Protein AF-A0A8S9PQF7-F1 (afdb_monomer_lite)

pLDDT: mean 70.33, std 15.5, range [30.5, 89.44]

Sequence (149 aa):
MMKPEAFAAYCRVELFMLMLPGQSGMLAMQDHSYRHMTGYITSLFTRNHSGVYSVKLIIQSPVKGPRHIDFRVESLLKDLESKLYNTSDEEFKRNATALTDMKLEKHKNLAEESRFYRGEIQNGTLKLNRIEAEVKEKPPKLASEGNVV

Secondary structure (DSSP, 8-state):
---HHHHHHHHHHHHHHHHSPTTHHHHHHHHHHHHH--SSEEEEEEEEETTEEEEEEEEE-SSS-HHHHHHHHHHHHHHHHHHHHHS-HHHHHHHHHHHHHHHHSPPSSHHHHHHHHHHHHHTT---TTHHHHHHHS--GGGTTTS---

Structure (mmCIF, N/CA/C/O backbone):
data_AF-A0A8S9PQF7-F1
#
_entry.id   AF-A0A8S9PQF7-F1
#
loop_
_atom_site.group_PDB
_atom_site.id
_atom_site.type_symbol
_atom_site.label_atom_id
_atom_site.label_alt_id
_atom_site.label_comp_id
_atom_site.label_asym_id
_atom_site.label_entity_id
_atom_site.label_seq_id
_atom_site.pdbx_PDB_ins_code
_atom_site.Cartn_x
_atom_site.Cartn_y
_atom_site.Cartn_z
_atom_site.occupancy
_atom_site.B_iso_or_equiv
_atom_site.auth_seq_id
_atom_site.auth_comp_id
_atom_site.auth_asym_id
_atom_site.auth_atom_id
_atom_site.pdbx_PDB_model_num
ATOM 1 N N . MET A 1 1 ? -23.137 -3.068 -1.553 1.00 48.16 1 MET A N 1
ATOM 2 C CA . MET A 1 1 ? -22.342 -3.039 -0.304 1.00 48.16 1 MET A CA 1
ATOM 3 C C . MET A 1 1 ? -21.057 -3.827 -0.541 1.00 48.16 1 MET A C 1
ATOM 5 O O . MET A 1 1 ? -21.146 -4.967 -0.976 1.00 48.16 1 MET A O 1
ATOM 9 N N . MET A 1 2 ? -19.880 -3.216 -0.374 1.00 53.88 2 MET A N 1
ATOM 10 C CA . MET A 1 2 ? -18.586 -3.889 -0.590 1.00 53.88 2 MET A CA 1
ATOM 11 C C . MET A 1 2 ? -18.428 -5.034 0.426 1.00 53.88 2 MET A C 1
ATOM 13 O O . MET A 1 2 ? -18.624 -4.791 1.619 1.00 53.88 2 MET A O 1
ATOM 17 N N . LYS A 1 3 ? -18.128 -6.252 -0.044 1.00 53.41 3 LYS A N 1
ATOM 18 C CA . LYS A 1 3 ? -18.038 -7.466 0.788 1.00 53.41 3 LYS A CA 1
ATOM 19 C C . LYS A 1 3 ? -16.897 -7.350 1.824 1.00 53.41 3 LYS A C 1
ATOM 21 O O . LYS A 1 3 ? -15.897 -6.707 1.506 1.00 53.41 3 LYS A O 1
ATOM 26 N N . PRO A 1 4 ? -17.002 -7.986 3.008 1.00 54.84 4 PRO A N 1
ATOM 27 C CA . PRO A 1 4 ? -15.953 -7.977 4.041 1.00 54.84 4 PRO A CA 1
ATOM 28 C C . PRO A 1 4 ? -14.561 -8.369 3.517 1.00 54.84 4 PRO A C 1
ATOM 30 O O . PRO A 1 4 ? -13.559 -7.757 3.853 1.00 54.84 4 PRO A O 1
ATOM 33 N N . GLU A 1 5 ? -14.490 -9.309 2.575 1.00 58.03 5 GLU A N 1
ATOM 34 C CA . GLU A 1 5 ? -13.231 -9.751 1.954 1.00 58.03 5 GLU A CA 1
ATOM 35 C C . GLU A 1 5 ? -12.454 -8.624 1.253 1.00 58.03 5 GLU A C 1
ATOM 37 O O . GLU A 1 5 ? -11.221 -8.577 1.296 1.00 58.03 5 GLU A O 1
ATOM 42 N N . ALA A 1 6 ? -13.172 -7.694 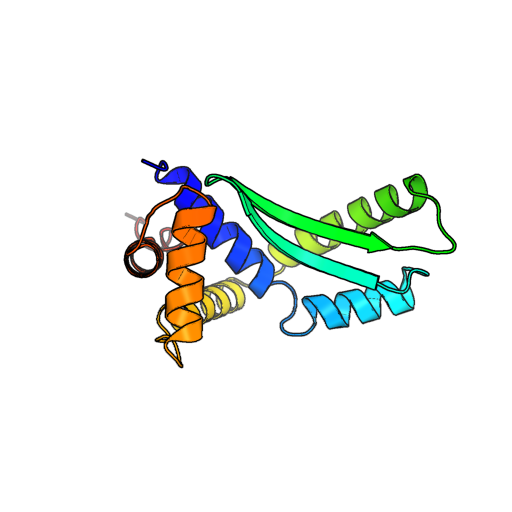0.621 1.00 56.06 6 ALA A N 1
ATOM 43 C CA . ALA A 1 6 ? -12.574 -6.553 -0.064 1.00 56.06 6 ALA A CA 1
ATOM 44 C C . ALA A 1 6 ? -12.044 -5.509 0.934 1.00 56.06 6 ALA A C 1
ATOM 46 O O . ALA A 1 6 ? -11.165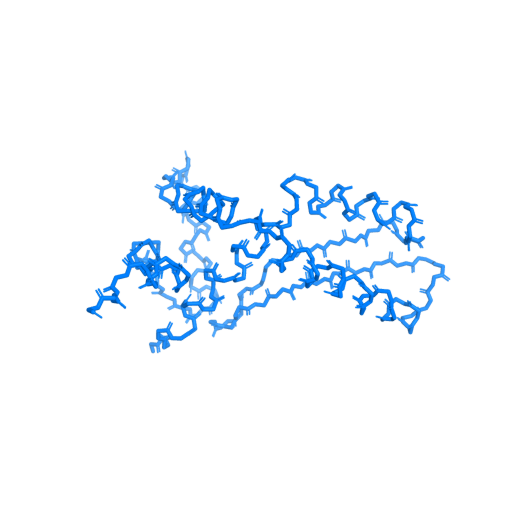 -4.715 0.609 1.00 56.06 6 ALA A O 1
ATOM 47 N N . PHE A 1 7 ? -12.562 -5.522 2.158 1.00 58.75 7 PHE A N 1
ATOM 48 C CA . PHE A 1 7 ? -12.140 -4.641 3.232 1.00 58.75 7 PHE A CA 1
ATOM 49 C C . PHE A 1 7 ? -10.845 -5.126 3.884 1.00 58.75 7 PHE A C 1
ATOM 51 O O . PHE A 1 7 ? -9.865 -4.384 3.938 1.00 58.75 7 PHE A O 1
ATOM 58 N N . ALA A 1 8 ? -10.773 -6.425 4.184 1.00 64.38 8 ALA A N 1
ATOM 59 C CA . ALA A 1 8 ? -9.522 -7.092 4.520 1.00 64.38 8 ALA A CA 1
ATOM 60 C C . ALA A 1 8 ? -8.450 -6.879 3.436 1.00 64.38 8 ALA A C 1
ATOM 62 O O . ALA A 1 8 ? -7.259 -6.794 3.733 1.00 64.38 8 ALA A O 1
ATOM 63 N N . ALA A 1 9 ? -8.832 -6.827 2.153 1.00 67.31 9 ALA A N 1
ATOM 64 C CA . ALA A 1 9 ? -7.895 -6.560 1.059 1.00 67.31 9 ALA A CA 1
ATOM 65 C C . ALA A 1 9 ? -7.307 -5.137 1.111 1.00 67.31 9 ALA A C 1
ATOM 67 O O . ALA A 1 9 ? -6.121 -4.966 0.837 1.00 67.31 9 ALA A O 1
ATOM 68 N N . TYR A 1 10 ? -8.088 -4.136 1.525 1.00 72.50 10 TYR A N 1
ATOM 69 C CA . TYR A 1 10 ? -7.615 -2.757 1.650 1.00 72.50 10 TYR A CA 1
ATOM 70 C C . TYR A 1 10 ? -6.552 -2.596 2.736 1.00 72.50 10 TYR A C 1
ATOM 72 O O . TYR A 1 10 ? -5.442 -2.145 2.446 1.00 72.50 10 TYR A O 1
ATOM 80 N N . CYS A 1 11 ? -6.852 -3.047 3.958 1.00 71.88 11 CYS A N 1
ATOM 81 C CA . CYS A 1 11 ? -5.902 -2.982 5.068 1.00 71.88 11 CYS A CA 1
ATOM 82 C C . CYS A 1 11 ? -4.617 -3.760 4.749 1.00 71.88 11 CYS A C 1
ATOM 84 O O . CYS A 1 11 ? -3.531 -3.332 5.127 1.00 71.88 11 CYS A O 1
ATOM 86 N N . ARG A 1 12 ? -4.712 -4.863 3.988 1.00 77.88 12 ARG A N 1
ATOM 87 C CA . ARG A 1 12 ? -3.544 -5.619 3.506 1.00 77.88 12 ARG A CA 1
ATOM 88 C C . ARG A 1 12 ? -2.669 -4.814 2.543 1.00 77.88 12 ARG A C 1
ATOM 90 O O . ARG A 1 12 ? -1.452 -4.837 2.695 1.00 77.88 12 ARG A O 1
ATOM 97 N N . VAL A 1 13 ? -3.259 -4.105 1.579 1.00 78.38 13 VAL A N 1
ATOM 98 C CA . VAL A 1 13 ? -2.511 -3.294 0.598 1.00 78.38 13 VAL A CA 1
ATOM 99 C C . VAL A 1 13 ? -1.843 -2.082 1.257 1.00 78.38 13 VAL A C 1
ATOM 101 O O . VAL A 1 13 ? -0.714 -1.738 0.912 1.00 78.38 13 VAL A O 1
ATOM 104 N N . GLU A 1 14 ? -2.500 -1.446 2.224 1.00 77.75 14 GLU A N 1
ATOM 105 C CA . GLU A 1 14 ? -1.906 -0.318 2.952 1.00 77.75 14 GLU A CA 1
ATOM 106 C C . GLU A 1 14 ? -0.839 -0.753 3.949 1.00 77.75 14 GLU A C 1
ATOM 108 O O . GLU A 1 14 ? 0.217 -0.127 4.020 1.00 77.75 14 GLU A O 1
ATOM 113 N N . LEU A 1 15 ? -1.063 -1.861 4.659 1.00 77.81 15 LEU A N 1
ATOM 114 C CA . LEU A 1 15 ? -0.040 -2.441 5.521 1.00 77.81 15 LEU A CA 1
ATOM 115 C C . LEU A 1 15 ? 1.173 -2.875 4.699 1.00 77.81 15 LEU A C 1
ATOM 117 O O . LEU A 1 15 ? 2.300 -2.607 5.100 1.00 77.81 15 LEU A O 1
ATOM 121 N N . PHE A 1 16 ? 0.957 -3.472 3.521 1.00 79.44 16 PHE A N 1
ATOM 122 C CA . PHE A 1 16 ? 2.030 -3.760 2.571 1.00 79.44 16 PHE A CA 1
ATOM 123 C C . PHE A 1 16 ? 2.836 -2.497 2.257 1.00 79.44 16 PHE A C 1
ATOM 125 O O . PHE A 1 16 ? 4.048 -2.510 2.433 1.00 79.44 16 PHE A O 1
ATOM 132 N N . MET A 1 17 ? 2.178 -1.393 1.895 1.00 76.94 17 MET A N 1
ATOM 133 C CA . MET A 1 17 ? 2.848 -0.116 1.611 1.00 76.94 17 MET A CA 1
ATOM 134 C C . MET A 1 17 ? 3.604 0.474 2.802 1.00 76.94 17 MET A C 1
ATOM 136 O O . MET A 1 17 ? 4.623 1.125 2.591 1.00 76.94 17 MET A O 1
ATOM 140 N N . LEU A 1 18 ? 3.131 0.253 4.029 1.00 77.19 18 LEU A N 1
ATOM 141 C CA . LEU A 1 18 ? 3.802 0.712 5.247 1.00 77.19 18 LEU A CA 1
ATOM 142 C C . LEU A 1 18 ? 5.010 -0.166 5.625 1.00 77.19 18 LEU A C 1
ATOM 144 O O . LEU A 1 18 ? 5.974 0.334 6.197 1.00 77.19 18 LEU A O 1
ATOM 148 N N . MET A 1 19 ? 4.966 -1.463 5.301 1.00 75.56 19 MET A N 1
ATOM 149 C CA . MET A 1 19 ? 6.074 -2.414 5.498 1.00 75.56 19 MET A CA 1
ATOM 150 C C . MET A 1 19 ? 7.178 -2.272 4.437 1.00 75.56 19 MET A C 1
ATOM 152 O O . MET A 1 19 ? 8.332 -2.675 4.647 1.00 75.56 19 MET A O 1
ATOM 156 N N . LEU A 1 20 ? 6.855 -1.674 3.287 1.00 70.88 20 LEU A N 1
ATOM 157 C CA . LEU A 1 20 ? 7.883 -1.109 2.421 1.00 70.88 20 LEU A CA 1
ATOM 158 C C . LEU A 1 20 ? 8.599 -0.016 3.223 1.00 70.88 20 LEU A C 1
ATOM 160 O O . LEU A 1 20 ? 7.937 0.768 3.894 1.00 70.88 20 LEU A O 1
ATOM 164 N N . PRO A 1 21 ? 9.939 0.019 3.220 1.00 55.72 21 PRO A N 1
ATOM 165 C CA . PRO A 1 21 ? 10.691 0.818 4.182 1.00 55.72 21 PRO A CA 1
ATOM 166 C C . PRO A 1 21 ? 10.204 2.285 4.165 1.00 55.72 21 PRO A C 1
ATOM 168 O O . PRO A 1 21 ? 10.133 2.919 3.114 1.00 55.72 21 PRO A O 1
ATOM 171 N N . GLY A 1 22 ? 9.751 2.786 5.321 1.00 45.88 22 GLY A N 1
ATOM 172 C CA . GLY A 1 22 ? 9.034 4.061 5.470 1.00 45.88 22 GLY A CA 1
ATOM 173 C C . GLY A 1 22 ? 9.843 5.264 4.978 1.00 45.88 22 GLY A C 1
ATOM 174 O O . GLY A 1 22 ? 11.065 5.291 5.114 1.00 45.88 22 GLY A O 1
ATOM 175 N N . GLN A 1 23 ? 9.180 6.217 4.303 1.00 38.62 23 GLN A N 1
ATOM 176 C CA . GLN A 1 23 ? 9.770 7.327 3.511 1.00 38.62 23 GLN A CA 1
ATOM 177 C C . GLN A 1 23 ? 10.755 6.908 2.397 1.00 38.62 23 GLN A C 1
ATOM 179 O O . GLN A 1 23 ? 11.009 7.666 1.465 1.00 38.62 23 GLN A O 1
ATOM 184 N N . SER A 1 24 ? 11.192 5.654 2.416 1.00 41.78 24 SER A N 1
ATOM 185 C CA . SER A 1 24 ? 12.070 4.957 1.497 1.00 41.78 24 SER A CA 1
ATOM 186 C C . SER A 1 24 ? 11.322 3.972 0.599 1.00 41.78 24 SER A C 1
ATOM 188 O O . SER A 1 24 ? 11.930 3.297 -0.204 1.00 41.78 24 SER A O 1
ATOM 190 N N . GLY A 1 25 ? 9.991 3.976 0.551 1.00 43.12 25 GLY A N 1
ATOM 191 C CA . GLY A 1 25 ? 9.284 3.440 -0.615 1.00 43.12 25 GLY A CA 1
ATOM 192 C C . GLY A 1 25 ? 9.682 4.240 -1.856 1.00 43.12 25 GLY A C 1
ATOM 193 O O . GLY A 1 25 ? 10.094 3.675 -2.855 1.00 43.12 25 GLY A O 1
ATOM 194 N N . MET A 1 26 ? 9.684 5.571 -1.737 1.00 40.03 26 MET A N 1
ATOM 195 C CA . MET A 1 26 ? 10.161 6.492 -2.770 1.00 40.03 26 MET A CA 1
ATOM 196 C C . MET A 1 26 ? 11.684 6.655 -2.755 1.00 40.03 26 MET A C 1
ATOM 198 O O . MET A 1 26 ? 12.262 6.746 -3.824 1.00 40.03 26 MET A O 1
ATOM 202 N N . LEU A 1 27 ? 12.331 6.652 -1.580 1.00 38.25 27 LEU A N 1
ATOM 203 C CA . LEU A 1 27 ? 13.790 6.798 -1.426 1.00 38.25 27 LEU A CA 1
ATOM 204 C C . LEU A 1 27 ? 14.586 5.502 -1.671 1.00 38.25 27 LEU A C 1
ATOM 206 O O . LEU A 1 27 ? 15.682 5.577 -2.191 1.00 38.25 27 LEU A O 1
ATOM 210 N N . ALA A 1 28 ? 14.049 4.318 -1.371 1.00 44.28 28 ALA A N 1
ATOM 211 C CA . ALA A 1 28 ? 14.577 3.017 -1.801 1.00 44.28 28 ALA A CA 1
ATOM 212 C C . ALA A 1 28 ? 14.073 2.654 -3.192 1.00 44.28 28 ALA A C 1
ATOM 214 O O . ALA A 1 28 ? 14.801 1.978 -3.893 1.00 44.28 28 ALA A O 1
ATOM 215 N N . MET A 1 29 ? 12.930 3.158 -3.678 1.00 47.03 29 MET A N 1
ATOM 216 C CA . MET A 1 29 ? 12.752 3.220 -5.131 1.00 47.03 29 MET A CA 1
ATOM 217 C C . MET A 1 29 ? 13.723 4.196 -5.753 1.00 47.03 29 MET A C 1
ATOM 219 O O . MET A 1 29 ? 14.189 3.880 -6.818 1.00 47.03 29 MET A O 1
ATOM 223 N N . GLN A 1 30 ? 14.097 5.315 -5.138 1.00 43.66 30 GLN A N 1
ATOM 224 C CA . GLN A 1 30 ? 15.150 6.177 -5.667 1.00 43.66 30 GLN A CA 1
ATOM 225 C C . GLN A 1 30 ? 16.514 5.527 -5.531 1.00 43.66 30 GLN A C 1
ATOM 227 O O . GLN A 1 30 ? 17.275 5.710 -6.450 1.00 43.66 30 GLN A O 1
ATOM 232 N N . ASP A 1 31 ? 16.829 4.753 -4.491 1.00 42.16 31 ASP A N 1
ATOM 233 C CA . ASP A 1 31 ? 18.127 4.083 -4.331 1.00 42.16 31 ASP A CA 1
ATOM 234 C C . ASP A 1 31 ? 18.211 2.816 -5.197 1.00 42.16 31 ASP A C 1
ATOM 236 O O . ASP A 1 31 ? 19.220 2.570 -5.845 1.00 42.16 31 ASP A O 1
ATOM 240 N N . HIS A 1 32 ? 17.118 2.063 -5.345 1.00 46.75 32 HIS A N 1
ATOM 241 C CA . HIS A 1 32 ? 16.986 0.950 -6.293 1.00 46.75 32 HIS A CA 1
ATOM 242 C C . HIS A 1 32 ? 16.809 1.454 -7.735 1.00 46.75 32 HIS A C 1
ATOM 244 O O . HIS A 1 32 ? 17.266 0.814 -8.674 1.00 46.75 32 HIS A O 1
ATOM 250 N N . SER A 1 33 ? 16.220 2.631 -7.955 1.00 46.47 33 SER A N 1
ATOM 251 C CA . SER A 1 33 ? 16.199 3.317 -9.255 1.00 46.47 33 SER A CA 1
ATOM 252 C C . SER A 1 33 ? 17.574 3.917 -9.544 1.00 46.47 33 SER A C 1
ATOM 254 O O . SER A 1 33 ? 18.085 3.772 -10.641 1.00 46.47 33 SER A O 1
ATOM 256 N N . TYR A 1 34 ? 18.272 4.465 -8.559 1.00 40.66 34 TYR A N 1
ATOM 257 C CA . TYR A 1 34 ? 19.620 5.011 -8.701 1.00 40.66 34 TYR A CA 1
ATOM 258 C C . TYR A 1 34 ? 20.650 3.907 -8.966 1.00 40.66 34 TYR A C 1
ATOM 260 O O . TYR A 1 34 ? 21.462 4.032 -9.880 1.00 40.66 34 TYR A O 1
ATOM 268 N N . ARG A 1 35 ? 20.573 2.780 -8.248 1.00 44.91 35 ARG A N 1
ATOM 269 C CA . ARG A 1 35 ? 21.455 1.619 -8.443 1.00 44.91 35 ARG A CA 1
ATOM 270 C C . ARG A 1 35 ? 21.034 0.735 -9.616 1.00 44.91 35 ARG A C 1
ATOM 272 O O . ARG A 1 35 ? 21.898 0.135 -10.256 1.00 44.91 35 ARG A O 1
ATOM 279 N N . HIS A 1 36 ? 19.737 0.592 -9.900 1.00 51.66 36 HIS A N 1
ATOM 280 C CA . HIS A 1 36 ? 19.209 -0.427 -10.821 1.00 51.66 36 HIS A CA 1
ATOM 281 C C . HIS A 1 36 ? 18.152 0.071 -11.822 1.00 51.66 36 HIS A C 1
ATOM 283 O O . HIS A 1 36 ? 17.625 -0.759 -12.555 1.00 51.66 36 HIS A O 1
ATOM 289 N N . MET A 1 37 ? 17.825 1.361 -11.958 1.00 47.56 37 MET A N 1
ATOM 290 C CA . MET A 1 37 ? 16.885 1.852 -12.988 1.00 47.56 37 MET A CA 1
ATOM 291 C C . MET A 1 37 ? 17.314 3.209 -13.574 1.00 47.56 37 MET A C 1
ATOM 293 O O . MET A 1 37 ? 17.072 4.277 -13.032 1.00 47.56 37 MET A O 1
ATOM 297 N N . THR A 1 38 ? 17.881 3.183 -14.778 1.00 47.69 38 THR A N 1
ATOM 298 C CA . THR A 1 38 ? 18.189 4.366 -15.599 1.00 47.69 38 THR A CA 1
ATOM 299 C C . THR A 1 38 ? 16.903 5.016 -16.134 1.00 47.69 38 THR A C 1
ATOM 301 O O . THR A 1 38 ? 16.627 4.973 -17.335 1.00 47.69 38 THR A O 1
ATOM 304 N N . GLY A 1 39 ? 16.060 5.528 -15.241 1.00 46.84 39 GLY A N 1
ATOM 305 C CA . GLY A 1 39 ? 14.768 6.142 -15.508 1.00 46.84 39 GLY A CA 1
ATOM 306 C C . GLY A 1 39 ? 14.402 7.095 -14.383 1.00 46.84 39 GLY A C 1
ATOM 307 O O . GLY A 1 39 ? 14.342 6.695 -13.230 1.00 46.84 39 GLY A O 1
ATOM 308 N N . TYR A 1 40 ? 14.234 8.371 -14.722 1.00 52.19 40 TYR A N 1
ATOM 309 C CA . TYR A 1 40 ? 14.234 9.487 -13.775 1.00 52.19 40 TYR A CA 1
ATOM 310 C C . TYR A 1 40 ? 13.065 9.479 -12.776 1.00 52.19 40 TYR A C 1
ATOM 312 O O . TYR A 1 40 ? 13.108 10.226 -11.802 1.00 52.19 40 TYR A O 1
ATOM 320 N N . ILE A 1 41 ? 12.015 8.675 -12.998 1.00 54.72 41 ILE A N 1
ATOM 321 C CA . ILE A 1 41 ? 10.835 8.651 -12.127 1.00 54.72 41 ILE A CA 1
ATOM 322 C C . ILE A 1 41 ? 10.298 7.223 -12.008 1.00 54.72 41 ILE A C 1
ATOM 324 O O . ILE A 1 41 ? 9.787 6.652 -12.974 1.00 54.72 41 ILE A O 1
ATOM 328 N N . THR A 1 42 ? 10.368 6.687 -10.791 1.00 66.56 42 THR A N 1
ATOM 329 C CA . THR A 1 42 ? 9.613 5.509 -10.362 1.00 66.56 42 THR A CA 1
ATOM 330 C C . THR A 1 42 ? 8.687 5.944 -9.235 1.00 66.56 42 THR A C 1
ATOM 332 O O . THR A 1 42 ? 9.132 6.554 -8.264 1.00 66.56 42 THR A O 1
ATOM 335 N N . SER A 1 43 ? 7.388 5.690 -9.366 1.00 70.69 43 SER A N 1
ATOM 336 C CA . SER A 1 43 ? 6.407 6.059 -8.348 1.00 70.69 43 SER A CA 1
ATOM 337 C C . SER A 1 43 ? 5.468 4.905 -8.038 1.00 70.69 43 SER A C 1
ATOM 339 O O . SER A 1 43 ? 4.942 4.254 -8.942 1.00 70.69 43 SER A O 1
ATOM 341 N N . LEU A 1 44 ? 5.248 4.681 -6.746 1.00 74.88 44 LEU A N 1
ATOM 342 C CA . LEU A 1 44 ? 4.432 3.607 -6.207 1.00 74.88 44 LEU A CA 1
ATOM 343 C C . LEU A 1 44 ? 3.312 4.202 -5.363 1.00 74.88 44 LEU A C 1
ATOM 345 O O . LEU A 1 44 ? 3.562 5.003 -4.465 1.00 74.88 44 LEU A O 1
ATOM 349 N N . PHE A 1 45 ? 2.078 3.811 -5.660 1.00 77.19 45 PHE A N 1
ATOM 350 C CA . PHE A 1 45 ? 0.901 4.314 -4.963 1.00 77.19 45 PHE A CA 1
ATOM 351 C C . PHE A 1 45 ? -0.119 3.206 -4.756 1.00 77.19 45 PHE A C 1
ATOM 353 O O . PHE A 1 45 ? -0.212 2.270 -5.554 1.00 77.19 45 PHE A O 1
ATOM 360 N N . THR A 1 46 ? -0.952 3.357 -3.734 1.00 79.25 46 THR A N 1
ATOM 361 C CA . THR A 1 46 ? -2.219 2.635 -3.671 1.00 79.25 46 THR A CA 1
ATOM 362 C C . THR A 1 46 ? -3.224 3.286 -4.618 1.00 79.25 46 THR A C 1
ATOM 364 O O . THR A 1 46 ? -3.212 4.497 -4.878 1.00 79.25 46 THR A O 1
ATOM 367 N N . ARG A 1 47 ? -4.107 2.470 -5.180 1.00 77.19 47 ARG A N 1
ATOM 368 C CA . ARG A 1 47 ? -5.253 2.924 -5.959 1.00 77.19 47 ARG A CA 1
ATOM 369 C C . ARG A 1 47 ? -6.497 2.228 -5.447 1.00 77.19 47 ARG A C 1
ATOM 371 O O . ARG A 1 47 ? -6.501 1.019 -5.262 1.00 77.19 47 ARG A O 1
ATOM 378 N N . ASN A 1 48 ? -7.544 3.015 -5.245 1.00 75.06 48 ASN A N 1
ATOM 379 C CA . ASN A 1 48 ? -8.904 2.525 -5.109 1.00 75.06 48 ASN A CA 1
ATOM 380 C C . ASN A 1 48 ? -9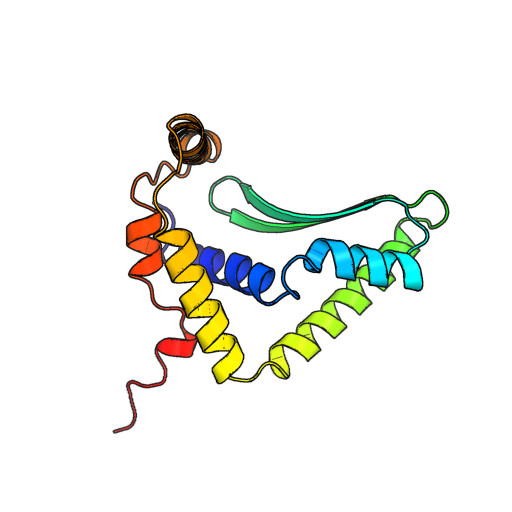.656 2.951 -6.364 1.00 75.06 48 ASN A C 1
ATOM 382 O O . ASN A 1 48 ? -9.656 4.134 -6.709 1.00 75.06 48 ASN A O 1
ATOM 386 N N . HIS A 1 49 ? -10.260 1.992 -7.048 1.00 71.00 49 HIS A N 1
ATOM 387 C CA . HIS A 1 49 ? -11.200 2.270 -8.117 1.00 71.00 49 HIS A CA 1
ATOM 388 C C . HIS A 1 49 ? -12.429 1.384 -7.933 1.00 71.00 49 HIS A C 1
ATOM 390 O O . HIS A 1 49 ? -12.322 0.160 -7.985 1.00 71.00 49 HIS A O 1
ATOM 396 N N . SER A 1 50 ? -13.588 1.996 -7.675 1.00 69.31 50 SER A N 1
ATOM 397 C CA . SER A 1 50 ? -14.864 1.281 -7.518 1.00 69.31 50 SER A CA 1
ATOM 398 C C . SER A 1 50 ? -14.843 0.161 -6.468 1.00 69.31 50 SER A C 1
ATOM 400 O O . SER A 1 50 ? -15.516 -0.856 -6.620 1.00 69.31 50 SER A O 1
ATOM 402 N N . GLY A 1 51 ? -14.065 0.331 -5.391 1.00 68.00 51 GLY A N 1
ATOM 403 C CA . GLY A 1 51 ? -13.927 -0.666 -4.324 1.00 68.00 51 GLY A CA 1
ATOM 404 C C . GLY A 1 51 ? -12.912 -1.777 -4.612 1.00 68.00 51 GLY A C 1
ATOM 405 O O . GLY A 1 51 ? -12.753 -2.675 -3.786 1.00 68.00 51 GLY A O 1
ATOM 406 N N . VAL A 1 52 ? -12.208 -1.714 -5.747 1.00 76.50 52 VAL A N 1
ATOM 407 C CA . VAL A 1 52 ? -11.032 -2.544 -6.026 1.00 76.50 52 VAL A CA 1
ATOM 408 C C . VAL A 1 52 ? -9.790 -1.788 -5.579 1.00 76.50 52 VAL A C 1
ATOM 410 O O . VAL A 1 52 ? -9.505 -0.691 -6.064 1.00 76.50 52 VAL A O 1
ATOM 413 N N . TYR A 1 53 ? -9.044 -2.398 -4.664 1.00 77.06 53 TYR A N 1
ATOM 414 C CA . TYR A 1 53 ? -7.797 -1.854 -4.148 1.00 77.06 53 TYR A CA 1
ATOM 415 C C . TYR A 1 53 ? -6.609 -2.526 -4.816 1.00 77.06 53 TYR A C 1
ATOM 417 O O . TYR A 1 53 ? -6.521 -3.752 -4.859 1.00 77.06 53 TYR A O 1
ATOM 425 N N . SER A 1 54 ? -5.694 -1.718 -5.338 1.00 77.81 54 SER A N 1
ATOM 426 C CA . SER A 1 54 ? -4.514 -2.199 -6.039 1.00 77.81 54 SER A CA 1
ATOM 427 C C . SER A 1 54 ? -3.273 -1.383 -5.708 1.00 77.81 54 SER A C 1
ATOM 429 O O . SER A 1 54 ? -3.329 -0.251 -5.218 1.00 77.81 54 SER A O 1
ATOM 431 N N . VAL A 1 55 ? -2.130 -1.988 -6.001 1.00 82.06 55 VAL A N 1
ATOM 432 C CA . VAL A 1 55 ? -0.831 -1.330 -6.013 1.00 82.06 55 VAL A CA 1
ATOM 433 C C . VAL A 1 55 ? -0.541 -0.904 -7.446 1.00 82.06 55 VAL A C 1
ATOM 435 O O . VAL A 1 55 ? -0.633 -1.713 -8.369 1.00 82.06 55 VAL A O 1
ATOM 438 N N . LYS A 1 56 ? -0.203 0.371 -7.647 1.00 82.88 56 LYS A N 1
ATOM 439 C CA . LYS A 1 56 ? 0.171 0.914 -8.952 1.00 82.88 56 LYS A CA 1
ATOM 440 C C . LYS A 1 56 ? 1.628 1.345 -8.939 1.00 82.88 56 LYS A C 1
ATOM 442 O O . LYS A 1 56 ? 2.002 2.223 -8.165 1.00 82.88 56 LYS A O 1
ATOM 447 N N . LEU A 1 57 ? 2.395 0.781 -9.865 1.00 77.81 57 LEU A N 1
ATOM 448 C CA . LEU A 1 57 ? 3.765 1.170 -10.166 1.00 77.81 57 LEU A CA 1
ATOM 449 C C . LEU A 1 57 ? 3.799 1.933 -11.493 1.00 77.81 57 LEU A C 1
ATOM 451 O O . LEU A 1 57 ? 3.257 1.470 -12.496 1.00 77.81 57 LEU A O 1
ATOM 455 N N . ILE A 1 58 ? 4.400 3.119 -11.492 1.00 79.69 58 ILE A N 1
ATOM 456 C CA . ILE A 1 58 ? 4.637 3.928 -12.690 1.00 79.69 58 ILE A CA 1
ATOM 457 C C . ILE A 1 58 ? 6.142 4.087 -12.833 1.00 79.69 58 ILE A C 1
ATOM 459 O O . ILE A 1 58 ? 6.786 4.627 -11.937 1.00 79.69 58 ILE A O 1
ATOM 463 N N . ILE A 1 59 ? 6.689 3.619 -13.952 1.00 77.00 59 ILE A N 1
ATOM 464 C CA . ILE A 1 59 ? 8.115 3.713 -14.265 1.00 77.00 59 ILE A CA 1
ATOM 465 C C . ILE A 1 59 ? 8.266 4.451 -15.586 1.00 77.00 59 ILE A C 1
ATOM 467 O O . ILE A 1 59 ? 7.668 4.068 -16.592 1.00 77.00 59 ILE A O 1
ATOM 471 N N . GLN A 1 60 ? 9.105 5.482 -15.588 1.00 74.75 60 GLN A N 1
ATOM 472 C CA . GLN A 1 60 ? 9.504 6.194 -16.793 1.00 74.75 60 GLN A CA 1
ATOM 473 C C . GLN A 1 60 ? 11.009 6.032 -17.010 1.00 74.75 60 GLN A C 1
ATOM 475 O O . GLN A 1 60 ? 11.815 6.483 -16.196 1.00 74.75 60 GLN A O 1
ATOM 480 N N . SER A 1 61 ? 11.400 5.425 -18.134 1.00 75.69 61 SER A N 1
ATOM 481 C CA . SER A 1 61 ? 12.805 5.291 -18.533 1.00 75.69 61 SER A CA 1
ATOM 482 C C . SER A 1 61 ? 13.067 5.948 -19.890 1.00 75.69 61 SER A C 1
ATOM 484 O O . SER A 1 61 ? 12.349 5.649 -20.839 1.00 75.69 61 SER A O 1
ATOM 486 N N . PRO A 1 62 ? 14.107 6.799 -20.015 1.00 74.69 62 PRO A N 1
ATOM 487 C CA . PRO A 1 62 ? 14.537 7.330 -21.304 1.00 74.69 62 PRO A CA 1
ATOM 488 C C . PRO A 1 62 ? 15.475 6.381 -22.069 1.00 74.69 62 PRO A C 1
ATOM 490 O O . PRO A 1 62 ? 15.791 6.652 -23.220 1.00 74.69 62 PRO A O 1
ATOM 493 N N . VAL A 1 63 ? 15.950 5.292 -21.444 1.00 76.25 63 VAL A N 1
ATOM 494 C CA . VAL A 1 63 ? 17.018 4.432 -21.998 1.00 76.25 63 VAL A CA 1
ATOM 495 C C . VAL A 1 63 ? 16.571 2.985 -22.213 1.00 76.25 63 VAL A C 1
ATOM 497 O O . VAL A 1 63 ? 17.057 2.313 -23.121 1.00 76.25 63 VAL A O 1
ATOM 500 N N . LYS A 1 64 ? 15.687 2.455 -21.361 1.00 75.56 64 LYS A N 1
ATOM 501 C CA . LYS A 1 64 ? 15.296 1.040 -21.382 1.00 75.56 64 LYS A CA 1
ATOM 502 C C . LYS A 1 64 ? 13.876 0.884 -21.913 1.00 75.56 64 LYS A C 1
ATOM 504 O O . LYS A 1 64 ? 12.961 1.556 -21.451 1.00 75.56 64 LYS A O 1
ATOM 509 N N . GLY A 1 65 ? 13.707 -0.032 -22.865 1.00 79.62 65 GLY A N 1
ATOM 510 C CA . GLY A 1 65 ? 12.396 -0.377 -23.408 1.00 79.62 65 GLY A CA 1
ATOM 511 C C . GLY A 1 65 ? 11.516 -1.137 -22.401 1.00 79.62 65 GLY A C 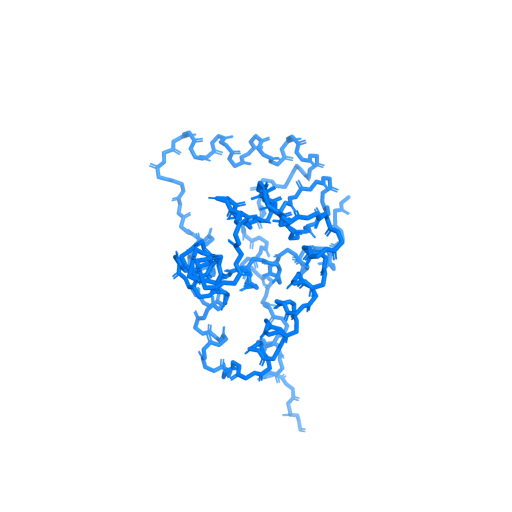1
ATOM 512 O O . GLY A 1 65 ? 12.052 -1.729 -21.457 1.00 79.62 65 GLY A O 1
ATOM 513 N N . PRO A 1 66 ? 10.188 -1.188 -22.620 1.00 80.62 66 PRO A N 1
ATOM 514 C CA . PRO A 1 66 ? 9.221 -1.752 -21.669 1.00 80.62 66 PRO A CA 1
ATOM 515 C C . PRO A 1 66 ? 9.550 -3.177 -21.212 1.00 80.62 66 PRO A C 1
ATOM 517 O O . PRO A 1 66 ? 9.562 -3.458 -20.023 1.00 80.62 66 PRO A O 1
ATOM 520 N N . ARG A 1 67 ? 9.972 -4.047 -22.138 1.00 82.31 67 ARG A N 1
ATOM 521 C CA . ARG A 1 67 ? 10.313 -5.446 -21.836 1.00 82.31 67 ARG A CA 1
ATOM 522 C C . ARG A 1 67 ? 11.422 -5.600 -20.790 1.00 82.31 67 ARG A C 1
ATOM 524 O O . ARG A 1 67 ? 11.404 -6.525 -19.990 1.00 82.31 67 ARG A O 1
ATOM 531 N N . HIS A 1 68 ? 12.413 -4.708 -20.808 1.00 79.31 68 HIS A N 1
ATOM 532 C CA . HIS A 1 68 ? 13.502 -4.717 -19.826 1.00 79.31 68 HIS A CA 1
ATOM 533 C C . HIS A 1 68 ? 13.024 -4.237 -18.453 1.00 79.31 68 HIS A C 1
ATOM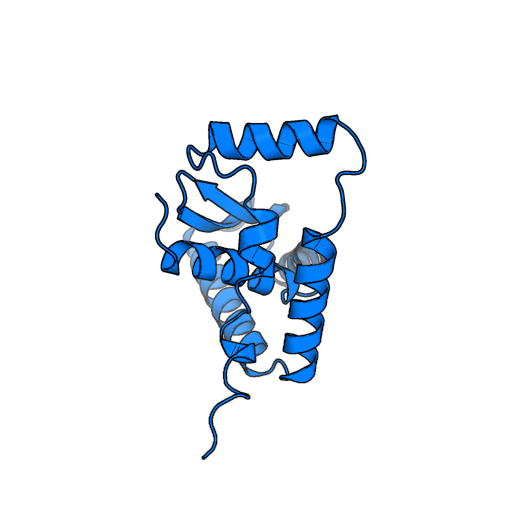 535 O O . HIS A 1 68 ? 13.530 -4.682 -17.425 1.00 79.31 68 HIS A O 1
ATOM 541 N N . ILE A 1 69 ? 12.056 -3.320 -18.441 1.00 79.50 69 ILE A N 1
ATOM 542 C CA . ILE A 1 69 ? 11.417 -2.849 -17.216 1.00 79.50 69 ILE A CA 1
ATOM 543 C C . ILE A 1 69 ? 10.579 -3.968 -16.596 1.00 79.50 69 ILE A C 1
ATOM 545 O O . ILE A 1 69 ? 10.720 -4.191 -15.397 1.00 79.50 69 ILE A O 1
ATOM 549 N N . ASP A 1 70 ? 9.823 -4.726 -17.392 1.00 82.50 70 ASP A N 1
ATOM 550 C CA . ASP A 1 70 ? 9.001 -5.841 -16.900 1.00 82.50 70 ASP A CA 1
ATOM 551 C C . ASP A 1 70 ? 9.833 -6.859 -16.107 1.00 82.50 70 ASP A C 1
ATOM 553 O O . ASP A 1 70 ? 9.523 -7.146 -14.954 1.00 82.50 70 ASP A O 1
ATOM 557 N N . PHE A 1 71 ? 10.969 -7.317 -16.650 1.00 81.44 71 PHE A N 1
ATOM 558 C CA . PHE A 1 71 ? 11.864 -8.238 -15.931 1.00 81.44 71 PHE A CA 1
ATOM 559 C C . PHE A 1 71 ? 12.373 -7.679 -14.595 1.00 81.44 71 PHE A C 1
ATOM 561 O O . PHE A 1 71 ? 12.600 -8.427 -13.644 1.00 81.44 71 PHE A O 1
ATOM 568 N N . ARG A 1 72 ? 12.571 -6.360 -14.507 1.00 75.88 72 ARG A N 1
ATOM 569 C CA . ARG A 1 72 ? 13.018 -5.708 -13.271 1.00 75.88 72 ARG A CA 1
ATOM 570 C C . ARG A 1 72 ? 11.896 -5.552 -12.260 1.00 75.88 72 ARG A C 1
ATOM 572 O O . ARG A 1 72 ? 12.161 -5.677 -11.069 1.00 75.88 72 ARG A O 1
ATOM 579 N N . VAL A 1 73 ? 10.673 -5.300 -12.720 1.00 79.88 73 VAL A N 1
ATOM 580 C CA . VAL A 1 73 ? 9.487 -5.302 -11.857 1.00 79.88 73 VAL A CA 1
ATOM 581 C C . VAL A 1 73 ? 9.298 -6.689 -11.248 1.00 79.88 73 VAL A C 1
ATOM 583 O O . VAL A 1 73 ? 9.123 -6.786 -10.041 1.00 79.88 73 VAL A O 1
ATOM 586 N N . GLU A 1 74 ? 9.444 -7.754 -12.036 1.00 83.00 74 GLU A N 1
ATOM 587 C CA . GLU A 1 74 ? 9.378 -9.133 -11.532 1.00 83.00 74 GLU A CA 1
ATOM 588 C C . GLU A 1 74 ? 10.452 -9.429 -10.473 1.00 83.00 74 GLU A C 1
ATOM 590 O O . GLU A 1 74 ? 10.163 -10.023 -9.436 1.00 83.00 74 GLU A O 1
ATOM 595 N N . SER A 1 75 ? 11.692 -8.978 -10.692 1.00 78.38 75 SER A N 1
ATOM 596 C CA . SER A 1 75 ? 12.758 -9.108 -9.686 1.00 78.38 75 SER A CA 1
ATOM 597 C C . SER A 1 75 ? 12.409 -8.363 -8.398 1.00 78.38 75 SER A C 1
ATOM 599 O O . SER A 1 75 ? 12.509 -8.932 -7.317 1.00 78.38 75 SER A O 1
ATOM 601 N N . LEU A 1 76 ? 11.937 -7.118 -8.520 1.00 77.50 76 LEU A N 1
ATOM 602 C CA . LEU A 1 76 ? 11.523 -6.309 -7.378 1.00 77.50 76 LEU A CA 1
ATOM 603 C C . LEU A 1 76 ? 10.410 -7.001 -6.582 1.00 77.50 76 LEU A C 1
ATOM 605 O O . LEU A 1 76 ? 10.457 -7.014 -5.357 1.00 77.50 76 LEU A O 1
ATOM 609 N N . LEU A 1 77 ? 9.418 -7.590 -7.254 1.00 81.75 77 LEU A N 1
ATOM 610 C CA . LEU A 1 77 ? 8.331 -8.302 -6.580 1.00 81.75 77 LEU A CA 1
ATOM 611 C C . LEU A 1 77 ? 8.844 -9.500 -5.766 1.00 81.75 77 LEU A C 1
ATOM 613 O O . LEU A 1 77 ? 8.393 -9.682 -4.637 1.00 81.75 77 LEU A O 1
ATOM 617 N N . LYS A 1 78 ? 9.826 -10.253 -6.277 1.00 82.12 78 LYS A N 1
ATOM 618 C CA . LYS A 1 78 ? 10.461 -11.366 -5.543 1.00 82.12 78 LYS A CA 1
ATOM 619 C C . LYS A 1 78 ? 11.266 -10.902 -4.332 1.00 82.12 78 LYS A C 1
ATOM 621 O O . LYS A 1 78 ? 11.237 -11.549 -3.282 1.00 82.12 78 LYS A O 1
ATOM 626 N N . ASP A 1 79 ? 11.963 -9.778 -4.456 1.00 77.19 79 ASP A N 1
ATOM 627 C CA . ASP A 1 79 ? 12.715 -9.193 -3.343 1.00 77.19 79 ASP A CA 1
ATOM 628 C C . ASP A 1 79 ? 11.762 -8.721 -2.237 1.00 77.19 79 ASP A C 1
ATOM 630 O O . ASP A 1 79 ? 12.000 -8.952 -1.048 1.00 77.19 79 ASP A O 1
ATOM 634 N N . LEU A 1 80 ? 10.636 -8.113 -2.625 1.00 77.62 80 LEU A N 1
ATOM 635 C CA . LEU A 1 80 ? 9.582 -7.704 -1.699 1.00 77.62 80 LEU A CA 1
ATOM 636 C C . LEU A 1 80 ? 8.904 -8.901 -1.030 1.00 77.62 80 LEU A C 1
ATOM 638 O O . LEU A 1 80 ? 8.687 -8.867 0.179 1.00 77.62 80 LEU A O 1
ATOM 642 N N . GLU A 1 81 ? 8.609 -9.961 -1.779 1.00 82.25 81 GLU A N 1
ATOM 643 C CA . GLU A 1 81 ? 8.073 -11.214 -1.240 1.00 82.25 81 GLU A CA 1
ATOM 644 C C . GLU A 1 81 ? 9.018 -11.807 -0.189 1.00 82.25 81 GLU A C 1
ATOM 646 O O . GLU A 1 81 ? 8.616 -12.049 0.950 1.00 82.25 81 GLU A O 1
ATOM 651 N N . SER A 1 82 ? 10.300 -11.946 -0.533 1.00 80.44 82 SER A N 1
ATOM 652 C CA . SER A 1 82 ? 11.330 -12.453 0.381 1.00 80.44 82 SER A CA 1
ATOM 653 C C . SER A 1 82 ? 11.435 -11.591 1.639 1.00 80.44 82 SER A C 1
ATOM 655 O O . SER A 1 82 ? 11.557 -12.108 2.751 1.00 80.44 82 SER A O 1
ATOM 657 N N . LYS A 1 83 ? 11.336 -10.265 1.493 1.00 79.44 83 LYS A N 1
ATOM 658 C CA . LYS A 1 83 ? 11.336 -9.341 2.628 1.00 79.44 83 LYS A CA 1
ATOM 659 C C . LYS A 1 83 ? 10.133 -9.565 3.544 1.00 79.44 83 LYS A C 1
ATOM 661 O O . LYS A 1 83 ? 10.327 -9.617 4.753 1.00 79.44 83 LYS A O 1
ATOM 666 N N . LEU A 1 84 ? 8.930 -9.729 2.990 1.00 78.50 84 LEU A N 1
ATOM 667 C CA . LEU A 1 84 ? 7.713 -9.979 3.774 1.00 78.50 84 LEU A CA 1
ATOM 668 C C . LEU A 1 84 ? 7.789 -11.283 4.574 1.00 78.50 84 LEU A C 1
ATOM 670 O O . LEU A 1 84 ? 7.282 -11.331 5.693 1.00 78.50 84 LEU A O 1
ATOM 674 N N . TYR A 1 85 ? 8.412 -12.325 4.017 1.00 81.12 85 TYR A N 1
ATOM 675 C CA . TYR A 1 85 ? 8.641 -13.586 4.731 1.00 81.12 85 TYR A CA 1
ATOM 676 C C . TYR A 1 85 ? 9.673 -13.454 5.854 1.00 81.12 85 TYR A C 1
ATOM 678 O O . TYR A 1 85 ? 9.539 -14.112 6.882 1.00 81.12 85 TYR A O 1
ATOM 686 N N . ASN A 1 86 ? 10.673 -12.590 5.678 1.00 80.31 86 ASN A N 1
ATOM 687 C CA . ASN A 1 86 ? 11.722 -12.351 6.670 1.00 80.31 86 ASN A CA 1
ATOM 688 C C . ASN A 1 86 ? 11.341 -11.301 7.732 1.00 80.31 86 ASN A C 1
ATOM 690 O O . ASN A 1 86 ? 12.065 -11.140 8.716 1.00 80.31 86 ASN A O 1
ATOM 694 N N . THR A 1 87 ? 10.239 -10.565 7.554 1.00 78.62 87 THR A N 1
ATOM 695 C CA . THR A 1 87 ? 9.735 -9.610 8.550 1.00 78.62 87 THR A CA 1
ATOM 696 C C . THR A 1 87 ? 9.291 -10.352 9.809 1.00 78.62 87 THR A C 1
ATOM 698 O O . THR A 1 87 ? 8.405 -11.202 9.758 1.00 78.62 87 THR A O 1
ATOM 701 N N . SER A 1 88 ? 9.886 -9.998 10.951 1.00 84.31 88 SER A N 1
ATOM 702 C CA . SER A 1 88 ? 9.517 -10.579 12.247 1.00 84.31 88 SER A CA 1
ATOM 703 C C . SER A 1 88 ? 8.076 -10.244 12.640 1.00 84.31 88 SER A C 1
ATOM 705 O O . SER A 1 88 ? 7.567 -9.168 12.313 1.00 84.31 88 SER A O 1
ATOM 707 N N . ASP A 1 89 ? 7.438 -11.121 13.418 1.00 83.12 89 ASP A N 1
ATOM 708 C CA . ASP A 1 89 ? 6.083 -10.875 13.925 1.00 83.12 89 ASP A CA 1
ATOM 709 C C . ASP A 1 89 ? 6.005 -9.591 14.766 1.00 83.12 89 ASP A C 1
ATOM 711 O O . ASP A 1 89 ? 5.027 -8.854 14.677 1.00 83.12 89 ASP A O 1
ATOM 715 N N . GLU A 1 90 ? 7.063 -9.251 15.508 1.00 81.94 90 GLU A N 1
ATOM 716 C CA . GLU A 1 90 ? 7.152 -8.007 16.285 1.00 81.94 90 GLU A CA 1
ATOM 717 C C . GLU A 1 90 ? 7.211 -6.749 15.406 1.00 81.94 90 GLU A C 1
ATOM 719 O O . GLU A 1 90 ? 6.638 -5.706 15.729 1.00 81.94 90 GLU A O 1
ATOM 724 N N . GLU A 1 91 ? 7.918 -6.803 14.278 1.00 80.38 91 GLU A N 1
ATOM 725 C CA . GLU A 1 91 ? 7.925 -5.712 13.296 1.00 80.38 91 GLU A CA 1
ATOM 726 C C . GLU A 1 91 ? 6.570 -5.597 12.587 1.00 80.38 91 GLU A C 1
ATOM 728 O O . GLU A 1 91 ? 6.040 -4.494 12.440 1.00 80.38 91 GLU A O 1
ATOM 733 N N . PHE A 1 92 ? 5.956 -6.728 12.236 1.00 81.38 92 PHE A N 1
ATOM 734 C CA . PHE A 1 92 ? 4.617 -6.761 11.655 1.00 81.38 92 PHE A CA 1
ATOM 735 C C . PHE A 1 92 ? 3.564 -6.166 12.604 1.00 81.38 92 PHE A C 1
ATOM 737 O O . PHE A 1 92 ? 2.779 -5.310 12.190 1.00 81.38 92 PHE A O 1
ATOM 744 N N . LYS A 1 93 ? 3.572 -6.568 13.884 1.00 82.38 93 LYS A N 1
ATOM 745 C CA . LYS A 1 93 ? 2.674 -6.040 14.924 1.00 82.38 93 LYS A CA 1
ATOM 746 C C . LYS A 1 93 ? 2.857 -4.533 15.099 1.00 82.38 93 LYS A C 1
ATOM 748 O O . LYS A 1 93 ? 1.868 -3.805 15.088 1.00 82.38 93 LYS A O 1
ATOM 753 N N . ARG A 1 94 ? 4.102 -4.046 15.175 1.00 83.50 94 ARG A N 1
ATOM 754 C CA . ARG A 1 94 ? 4.398 -2.603 15.264 1.00 83.50 94 ARG A CA 1
ATOM 755 C C . ARG A 1 94 ? 3.861 -1.821 14.068 1.00 83.50 94 ARG A C 1
ATOM 757 O O . ARG A 1 94 ? 3.216 -0.795 14.267 1.00 83.50 94 ARG A O 1
ATOM 764 N N . ASN A 1 95 ? 4.060 -2.321 12.850 1.00 81.12 95 ASN A N 1
ATOM 765 C CA . ASN A 1 95 ? 3.543 -1.680 11.639 1.00 81.12 95 ASN A CA 1
ATOM 766 C C . ASN A 1 95 ? 2.006 -1.694 11.590 1.00 81.12 95 ASN A C 1
ATOM 768 O O . ASN A 1 95 ? 1.396 -0.707 11.186 1.00 81.12 95 ASN A O 1
ATOM 772 N N . ALA A 1 96 ? 1.361 -2.773 12.042 1.00 81.19 96 ALA A N 1
ATOM 773 C CA . ALA A 1 96 ? -0.098 -2.849 12.118 1.00 81.19 96 ALA A CA 1
ATOM 774 C C . ALA A 1 96 ? -0.685 -1.853 13.135 1.00 81.19 96 ALA A C 1
ATOM 776 O O . ALA A 1 96 ? -1.680 -1.185 12.836 1.00 81.19 96 ALA A O 1
ATOM 777 N N . THR A 1 97 ? -0.059 -1.711 14.307 1.00 82.06 97 THR A N 1
ATOM 778 C CA . THR A 1 97 ? -0.452 -0.702 15.303 1.00 82.06 97 THR A CA 1
ATOM 779 C C . THR A 1 97 ? -0.250 0.707 14.752 1.00 82.06 97 THR A C 1
ATOM 781 O O . THR A 1 97 ? -1.188 1.496 14.768 1.00 82.06 97 THR A O 1
ATOM 784 N N . ALA A 1 98 ? 0.906 0.989 14.142 1.00 83.56 98 ALA A N 1
ATOM 785 C CA . ALA A 1 98 ? 1.175 2.285 13.520 1.00 83.56 98 ALA A CA 1
ATOM 786 C C . ALA A 1 98 ? 0.154 2.633 12.420 1.00 83.56 98 ALA A C 1
ATOM 788 O O . ALA A 1 98 ? -0.326 3.762 12.365 1.00 83.56 98 ALA A O 1
ATOM 789 N N . LEU A 1 99 ? -0.237 1.666 11.580 1.00 82.62 99 LEU A N 1
ATOM 790 C CA . LEU A 1 99 ? -1.287 1.870 10.575 1.00 82.62 99 LEU A CA 1
ATOM 791 C C . LEU A 1 99 ? -2.639 2.204 11.221 1.00 82.62 99 LEU A C 1
ATOM 793 O O . LEU A 1 99 ? -3.375 3.049 10.714 1.00 82.62 99 LEU A O 1
ATOM 797 N N . THR A 1 100 ? -2.967 1.539 12.328 1.00 82.00 100 THR A N 1
ATOM 798 C CA . THR A 1 100 ? -4.210 1.774 13.073 1.00 82.00 100 THR A CA 1
ATOM 799 C C . THR A 1 100 ? -4.225 3.181 13.665 1.00 82.00 100 THR A C 1
ATOM 801 O O . THR A 1 100 ? -5.203 3.908 13.486 1.00 82.00 100 THR A O 1
ATOM 804 N N . ASP A 1 101 ? -3.120 3.599 14.281 1.00 83.19 101 ASP A N 1
ATOM 805 C CA . ASP A 1 101 ? -2.966 4.936 14.859 1.00 83.19 101 ASP A CA 1
ATOM 806 C C . ASP A 1 101 ? -3.042 6.027 13.779 1.00 83.19 101 ASP A C 1
ATOM 808 O O . ASP A 1 101 ? -3.759 7.013 13.947 1.00 83.19 101 ASP A O 1
ATOM 812 N N . MET A 1 102 ? -2.395 5.818 12.623 1.00 82.00 102 MET A N 1
ATOM 813 C CA . MET A 1 102 ? -2.477 6.728 11.471 1.00 82.00 102 MET A CA 1
ATOM 814 C C . MET A 1 102 ? -3.902 6.860 10.918 1.00 82.00 102 MET A C 1
ATOM 816 O O . MET A 1 102 ? -4.286 7.932 10.456 1.00 82.00 102 MET A O 1
ATOM 820 N N . LYS A 1 103 ? -4.695 5.781 10.939 1.00 81.38 103 LYS A N 1
ATOM 821 C CA . LYS A 1 103 ? -6.100 5.808 10.499 1.00 81.38 103 LYS A CA 1
ATOM 822 C C . LYS A 1 103 ? -7.009 6.525 11.494 1.00 81.38 103 LYS A C 1
ATOM 824 O O . LYS A 1 103 ? -7.969 7.160 11.071 1.00 81.38 103 LYS A O 1
ATOM 829 N N . LEU A 1 104 ? -6.730 6.398 12.791 1.00 82.38 104 LEU A N 1
ATOM 830 C CA . LEU A 1 104 ? -7.485 7.047 13.866 1.00 82.38 104 LEU A CA 1
ATOM 831 C C . LEU A 1 104 ? -7.143 8.533 14.035 1.00 82.38 104 LEU A C 1
ATOM 833 O O . LEU A 1 104 ? -7.888 9.255 14.706 1.00 82.38 104 LEU A O 1
ATOM 837 N N . GLU A 1 105 ? -6.041 9.001 13.446 1.00 83.75 105 GLU A N 1
ATOM 838 C CA . GLU A 1 105 ? -5.677 10.414 13.451 1.00 83.75 105 GLU A CA 1
ATOM 839 C C . GLU A 1 105 ? -6.790 11.247 12.793 1.00 83.75 105 GLU A C 1
ATOM 841 O O . GLU A 1 105 ? -7.201 11.017 11.653 1.00 83.75 105 GLU A O 1
ATOM 846 N N . LYS A 1 106 ? -7.304 12.237 13.530 1.00 84.62 106 LYS A N 1
ATOM 847 C CA . LYS A 1 106 ? -8.332 13.146 13.013 1.00 84.62 106 LYS A CA 1
ATOM 848 C C . LYS A 1 106 ? -7.759 14.002 11.886 1.00 84.62 106 LYS A C 1
ATOM 850 O O . LYS A 1 106 ? -6.602 14.416 11.934 1.00 84.62 106 LYS A O 1
ATOM 855 N N . HIS A 1 107 ? -8.603 14.342 10.914 1.00 84.00 107 HIS A N 1
ATOM 856 C CA . HIS A 1 107 ? -8.246 15.291 9.862 1.00 84.00 107 HIS A CA 1
ATOM 857 C C . HIS A 1 107 ? -7.779 16.621 10.465 1.00 84.00 107 HIS A C 1
ATOM 859 O O . HIS A 1 107 ? -8.439 17.183 11.343 1.00 84.00 107 HIS A O 1
ATOM 865 N N . LYS A 1 108 ? -6.644 17.140 9.982 1.00 86.06 108 LYS A N 1
ATOM 866 C CA . LYS A 1 108 ? -6.014 18.349 10.540 1.00 86.06 108 LYS A CA 1
ATOM 867 C C . LYS A 1 108 ? -6.768 19.613 10.147 1.00 86.06 108 LYS A C 1
ATOM 869 O O . LYS A 1 108 ? -6.648 20.642 10.804 1.00 86.06 108 LYS A O 1
ATOM 874 N N . ASN A 1 109 ? -7.517 19.551 9.049 1.00 89.38 109 ASN A N 1
ATOM 875 C CA . ASN A 1 109 ? -8.283 20.661 8.502 1.00 89.38 109 ASN A CA 1
ATOM 876 C C . ASN A 1 109 ? -9.493 20.164 7.690 1.00 89.38 109 ASN A C 1
ATOM 878 O O . ASN A 1 109 ? -9.543 19.019 7.238 1.00 89.38 109 ASN A O 1
ATOM 882 N N . LEU A 1 110 ? -10.441 21.075 7.444 1.00 89.44 110 LEU A N 1
ATOM 883 C CA . LEU A 1 110 ? -11.644 20.814 6.644 1.00 89.44 110 LEU A CA 1
ATOM 884 C C . LEU A 1 110 ? -11.331 20.354 5.212 1.00 89.44 110 LEU A C 1
ATOM 886 O O . LEU A 1 110 ? -12.145 19.664 4.603 1.00 89.44 110 LEU A O 1
ATOM 890 N N . ALA A 1 111 ? -10.182 20.736 4.644 1.00 88.75 111 ALA A N 1
ATOM 891 C CA . ALA A 1 111 ? -9.816 20.347 3.285 1.00 88.75 111 ALA A CA 1
ATOM 892 C C . ALA A 1 111 ? -9.419 18.863 3.205 1.00 88.75 111 ALA A C 1
ATOM 894 O O . ALA A 1 111 ? -9.780 18.190 2.239 1.00 88.75 111 ALA A O 1
ATOM 895 N N . GLU A 1 112 ? -8.716 18.343 4.211 1.00 84.88 112 GLU A N 1
ATOM 896 C CA . GLU A 1 112 ? -8.406 16.917 4.357 1.00 84.88 112 GLU A CA 1
ATOM 897 C C . GLU A 1 112 ? -9.676 16.090 4.559 1.00 84.88 112 GLU A C 1
ATOM 899 O O . GLU A 1 112 ? -9.881 15.109 3.845 1.00 84.88 112 GLU A O 1
ATOM 904 N N . GLU A 1 113 ? -10.565 16.540 5.445 1.00 86.31 113 GLU A N 1
ATOM 905 C CA . GLU A 1 113 ? -11.866 15.906 5.677 1.00 86.31 113 GLU A CA 1
ATOM 906 C C . GLU A 1 113 ? -12.732 15.903 4.406 1.00 86.31 113 GLU A C 1
ATOM 908 O O . GLU A 1 113 ? -13.243 14.869 3.970 1.00 86.31 113 GLU A O 1
ATOM 913 N N . SER A 1 114 ? -12.821 17.048 3.726 1.00 88.94 114 SER A N 1
ATOM 914 C CA . SER A 1 114 ? -13.560 17.168 2.466 1.00 88.94 114 SER A CA 1
ATOM 915 C C . SER A 1 114 ? -12.972 16.279 1.371 1.00 88.94 114 SER A C 1
ATOM 917 O O . SER A 1 114 ? -13.721 15.694 0.588 1.00 88.94 114 SER A O 1
ATOM 919 N N . ARG A 1 115 ? -11.638 16.154 1.294 1.00 86.12 115 ARG A N 1
ATOM 920 C CA . ARG A 1 115 ? -10.968 15.249 0.344 1.00 86.12 115 ARG A CA 1
ATOM 921 C C . ARG A 1 115 ? -11.299 13.792 0.632 1.00 86.12 115 ARG A C 1
ATOM 923 O O . ARG A 1 115 ? -11.539 13.056 -0.323 1.00 86.12 115 ARG A O 1
ATOM 930 N N . PHE A 1 116 ? -11.331 13.392 1.901 1.00 85.31 116 PHE A N 1
ATOM 931 C CA . PHE A 1 116 ? -11.683 12.032 2.299 1.00 85.31 116 PHE A CA 1
ATOM 932 C C . PHE A 1 116 ? -13.098 11.667 1.831 1.00 85.31 116 PHE A C 1
ATOM 934 O O . PHE A 1 116 ? -13.264 10.745 1.028 1.00 85.31 116 PHE A O 1
ATOM 941 N N . TYR A 1 117 ? -14.109 12.447 2.223 1.00 86.19 117 TYR A N 1
ATOM 942 C CA . TYR A 1 117 ? -15.497 12.165 1.841 1.00 86.19 117 TYR A CA 1
ATOM 943 C C . TYR A 1 117 ? -15.737 12.295 0.336 1.00 86.19 117 TYR A C 1
ATOM 945 O O . TYR A 1 117 ? -16.429 11.469 -0.262 1.00 86.19 117 TYR A O 1
ATOM 953 N N . ARG A 1 118 ? -15.123 13.289 -0.317 1.00 84.44 118 ARG A N 1
ATOM 954 C CA . ARG A 1 118 ? -15.200 13.424 -1.777 1.00 84.44 118 ARG A CA 1
ATOM 955 C C . ARG A 1 118 ? -14.560 12.232 -2.486 1.00 84.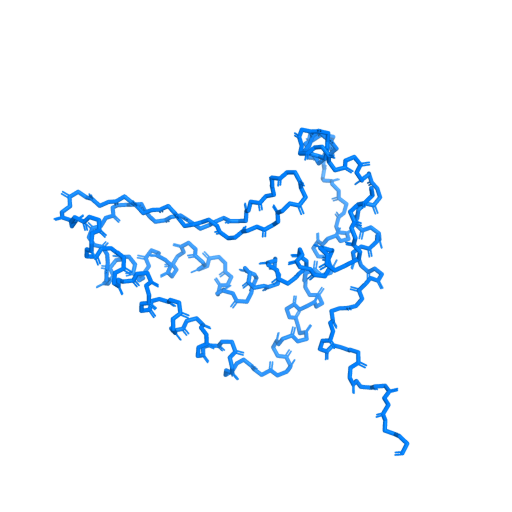44 118 ARG A C 1
ATOM 957 O O . ARG A 1 118 ? -15.077 11.819 -3.520 1.00 84.44 118 ARG A O 1
ATOM 964 N N . GLY A 1 119 ? -13.488 11.667 -1.933 1.00 82.56 119 GLY A N 1
ATOM 965 C CA . GLY A 1 119 ? -12.864 10.443 -2.431 1.00 82.56 119 GLY A CA 1
ATOM 966 C C . GLY A 1 119 ? -13.813 9.245 -2.377 1.00 82.56 119 GLY A C 1
ATOM 967 O O . GLY A 1 119 ? -13.956 8.545 -3.375 1.00 82.56 119 GLY A O 1
ATOM 968 N N . GLU A 1 120 ? -14.527 9.050 -1.267 1.00 82.25 120 GLU A N 1
ATOM 969 C CA . GLU A 1 120 ? -15.535 7.982 -1.142 1.00 82.25 120 GLU A CA 1
ATOM 970 C C . GLU A 1 120 ? -16.685 8.127 -2.149 1.00 82.25 120 GLU A C 1
ATOM 972 O O . GLU A 1 120 ? -17.182 7.133 -2.685 1.00 82.25 120 GLU A O 1
ATOM 977 N N . ILE A 1 121 ? -17.093 9.365 -2.437 1.00 85.25 121 ILE A N 1
ATOM 978 C CA . ILE A 1 121 ? -18.121 9.662 -3.441 1.00 85.25 121 ILE A CA 1
ATOM 979 C C . ILE A 1 121 ? -17.593 9.384 -4.851 1.00 85.25 121 ILE A C 1
ATOM 981 O O . ILE A 1 121 ? -18.238 8.674 -5.619 1.00 85.25 121 ILE A O 1
ATOM 985 N N . GLN A 1 122 ? -16.410 9.903 -5.190 1.00 81.44 122 GLN A N 1
ATOM 986 C CA . GLN A 1 122 ? -15.800 9.735 -6.515 1.00 81.44 122 GLN A CA 1
ATOM 987 C C . GLN A 1 122 ? -15.473 8.274 -6.831 1.00 81.44 122 GLN A C 1
ATOM 989 O O . GLN A 1 122 ? -15.629 7.843 -7.971 1.00 81.44 122 GLN A O 1
ATOM 994 N N . ASN A 1 123 ? -15.056 7.508 -5.824 1.00 74.56 123 ASN A N 1
ATOM 995 C CA . ASN A 1 123 ? -14.770 6.086 -5.968 1.00 74.56 123 ASN A CA 1
ATOM 996 C C . ASN A 1 123 ? -16.041 5.221 -5.950 1.00 74.56 123 ASN A C 1
ATOM 998 O O . ASN A 1 123 ? -15.940 4.019 -6.171 1.00 74.56 123 ASN A O 1
ATOM 1002 N N . GLY A 1 124 ? -17.225 5.790 -5.690 1.00 75.75 124 GLY A N 1
ATOM 1003 C CA . GLY A 1 124 ? -18.498 5.061 -5.665 1.00 75.75 124 GLY A CA 1
ATOM 1004 C C . GLY A 1 124 ? -18.656 4.095 -4.485 1.00 75.75 124 GLY A C 1
ATOM 1005 O O . GLY A 1 124 ? -19.538 3.238 -4.507 1.00 75.75 124 GLY A O 1
ATOM 1006 N N . THR A 1 125 ? -17.810 4.205 -3.458 1.00 73.50 125 THR A N 1
ATOM 1007 C CA . THR A 1 125 ? -17.865 3.366 -2.252 1.00 73.50 125 THR A CA 1
ATOM 1008 C C . THR A 1 125 ? -18.868 3.899 -1.235 1.00 73.50 125 THR A C 1
ATOM 1010 O O . THR A 1 125 ? -19.525 3.094 -0.572 1.00 73.50 125 THR A O 1
ATOM 1013 N N . LEU A 1 126 ? -19.012 5.230 -1.141 1.00 79.12 126 LEU A N 1
ATOM 1014 C CA . LEU A 1 126 ? -19.954 5.941 -0.260 1.00 79.12 126 LEU A CA 1
ATOM 1015 C C . LEU A 1 126 ? -19.881 5.510 1.223 1.00 79.12 126 LEU A C 1
ATOM 1017 O O . LEU A 1 126 ? -20.876 5.583 1.944 1.00 79.12 126 LEU A O 1
ATOM 1021 N N . LYS A 1 127 ? -18.711 5.060 1.702 1.00 77.31 127 LYS A N 1
ATOM 1022 C CA . LYS A 1 127 ? -18.518 4.613 3.090 1.00 77.31 127 LYS A CA 1
ATOM 1023 C C . LYS A 1 127 ? -17.909 5.728 3.937 1.00 77.31 127 LYS A C 1
ATOM 1025 O O . LYS A 1 127 ? -16.696 5.819 4.083 1.00 77.31 127 LYS A O 1
ATOM 1030 N N . LEU A 1 128 ? -18.757 6.562 4.533 1.00 81.25 128 LEU A N 1
ATOM 1031 C CA . LEU A 1 128 ? -18.298 7.689 5.357 1.00 81.25 128 LEU A CA 1
ATOM 1032 C C . LEU A 1 128 ? -17.699 7.235 6.703 1.00 81.25 128 LEU A C 1
ATOM 1034 O O . LEU A 1 128 ? -16.761 7.850 7.190 1.00 81.25 128 LEU A O 1
ATOM 1038 N N . ASN A 1 129 ? -18.166 6.112 7.257 1.00 80.50 129 ASN A N 1
ATOM 1039 C CA . ASN A 1 129 ? -17.654 5.498 8.492 1.00 80.50 129 ASN A CA 1
ATOM 1040 C C . ASN A 1 129 ? -16.553 4.449 8.238 1.00 80.50 129 ASN A C 1
ATOM 1042 O O . ASN A 1 129 ? -16.373 3.514 9.021 1.00 80.50 129 ASN A O 1
ATOM 1046 N N . ARG A 1 130 ? -15.840 4.558 7.109 1.00 79.50 130 ARG A N 1
ATOM 1047 C CA . ARG A 1 130 ? -14.859 3.552 6.686 1.00 79.50 130 ARG A CA 1
ATOM 1048 C C . ARG A 1 130 ? -13.765 3.336 7.737 1.00 79.50 130 ARG A C 1
ATOM 1050 O O . ARG A 1 130 ? -13.477 2.191 8.059 1.00 79.50 130 ARG A O 1
ATOM 1057 N N . ILE A 1 131 ? -13.216 4.414 8.297 1.00 78.88 131 ILE A N 1
ATOM 1058 C CA . ILE A 1 131 ? -12.130 4.363 9.292 1.00 78.88 131 ILE A CA 1
ATOM 1059 C C . ILE A 1 131 ? -12.525 3.507 10.503 1.00 78.88 131 ILE A C 1
ATOM 1061 O O . ILE A 1 131 ? -11.789 2.605 10.892 1.00 78.88 131 ILE A O 1
ATOM 1065 N N . GLU A 1 132 ? -13.712 3.741 11.065 1.00 77.88 132 GLU A N 1
ATOM 1066 C CA . GLU A 1 132 ? -14.202 3.010 12.240 1.00 77.88 132 GLU A CA 1
ATOM 1067 C C . GLU A 1 132 ? -14.369 1.516 11.959 1.00 77.88 132 GLU A C 1
ATOM 1069 O O . GLU A 1 132 ? -14.031 0.671 12.789 1.00 77.88 132 GLU A O 1
ATOM 1074 N N . ALA A 1 133 ? -14.868 1.180 10.769 1.00 76.81 133 ALA A N 1
ATOM 1075 C CA . ALA A 1 133 ? -14.990 -0.207 10.359 1.00 76.81 133 ALA A CA 1
ATOM 1076 C C . ALA A 1 133 ? -13.601 -0.871 10.207 1.00 76.81 133 ALA A C 1
ATOM 1078 O O . ALA A 1 133 ? -13.463 -2.043 10.546 1.00 76.81 133 ALA A O 1
ATOM 1079 N N . GLU A 1 134 ? -12.579 -0.139 9.737 1.00 72.25 134 GLU A N 1
ATOM 1080 C CA . GLU A 1 134 ? -11.237 -0.671 9.421 1.00 72.25 134 GLU A CA 1
ATOM 1081 C C . GLU A 1 134 ? -10.447 -0.965 10.672 1.00 72.25 134 GLU A C 1
ATOM 1083 O O . GLU A 1 134 ? -9.811 -2.007 10.775 1.00 72.25 134 GLU A O 1
ATOM 1088 N N . VAL A 1 135 ? -10.556 -0.074 11.647 1.00 72.50 135 VAL A N 1
ATOM 1089 C CA . VAL A 1 135 ? -9.946 -0.247 12.962 1.00 72.50 135 VAL A CA 1
ATOM 1090 C C . VAL A 1 135 ? -10.600 -1.406 13.720 1.00 72.50 135 VAL A C 1
ATOM 1092 O O . VAL A 1 135 ? -9.929 -2.123 14.462 1.00 72.50 135 VAL A O 1
ATOM 1095 N N . LYS A 1 136 ? -11.907 -1.628 13.526 1.00 71.19 136 LYS A N 1
ATOM 1096 C CA . LYS A 1 136 ? -12.627 -2.747 14.151 1.00 71.19 136 LYS A CA 1
ATOM 1097 C C . LYS A 1 136 ? -12.235 -4.102 13.555 1.00 71.19 136 LYS A C 1
ATOM 1099 O O . LYS A 1 136 ? -12.279 -5.115 14.255 1.00 71.19 136 LYS A O 1
ATOM 1104 N N . GLU A 1 137 ? -11.856 -4.134 12.281 1.00 66.69 137 GLU A N 1
ATOM 1105 C CA . GLU A 1 137 ? -11.413 -5.346 11.599 1.00 66.69 137 GLU A CA 1
ATOM 1106 C C . GLU A 1 137 ? -9.916 -5.581 11.851 1.00 66.69 137 GLU A C 1
ATOM 1108 O O . GLU A 1 137 ? -9.047 -5.085 11.135 1.00 66.69 137 GLU A O 1
ATOM 1113 N N . LYS A 1 138 ? -9.595 -6.355 12.897 1.00 56.41 138 LYS A N 1
ATOM 1114 C CA . LYS A 1 138 ? -8.208 -6.753 13.177 1.00 56.41 138 LYS A CA 1
ATOM 1115 C C . LYS A 1 138 ? -7.609 -7.491 11.966 1.00 56.41 138 LYS A C 1
ATOM 1117 O O . LYS A 1 138 ? -8.233 -8.434 11.474 1.00 56.41 138 LYS A O 1
ATOM 1122 N N . PRO A 1 139 ? -6.386 -7.147 11.516 1.00 54.56 139 PRO A N 1
ATOM 1123 C CA . PRO A 1 139 ? -5.723 -7.893 10.455 1.00 54.56 139 PRO A CA 1
ATOM 1124 C C . PRO A 1 139 ? -5.545 -9.370 10.858 1.00 54.56 139 PRO A C 1
ATOM 1126 O O . PRO A 1 139 ? -5.206 -9.657 12.007 1.00 54.56 139 PRO A O 1
ATOM 1129 N N . PRO A 1 140 ? -5.730 -10.326 9.928 1.00 51.16 140 PRO A N 1
ATOM 1130 C CA . PRO A 1 140 ? -5.879 -11.751 10.244 1.00 51.16 140 PRO A CA 1
ATOM 1131 C C . PRO A 1 140 ? -4.677 -12.388 10.962 1.00 51.16 140 PRO A C 1
ATOM 1133 O O . PRO A 1 140 ? -4.870 -13.319 11.737 1.00 51.16 140 PRO A O 1
ATOM 1136 N N . LYS A 1 141 ? -3.454 -11.860 10.800 1.00 46.91 141 LYS A N 1
ATOM 1137 C CA . LYS A 1 141 ? -2.274 -12.312 11.569 1.00 46.91 141 LYS A CA 1
ATOM 1138 C C . LYS A 1 141 ? -2.345 -11.991 13.076 1.00 46.91 141 LYS A C 1
ATOM 1140 O O . LYS A 1 141 ? -1.613 -12.589 13.847 1.00 46.91 141 LYS A O 1
ATOM 1145 N N . LEU A 1 142 ? -3.224 -11.083 13.512 1.00 45.22 142 LEU A N 1
ATOM 1146 C CA . LEU A 1 142 ? -3.503 -10.813 14.933 1.00 45.22 142 LEU A CA 1
ATOM 1147 C C . LEU A 1 142 ? -4.641 -11.684 15.491 1.00 45.22 142 LEU A C 1
ATOM 1149 O O . LEU A 1 142 ? -4.899 -11.656 16.692 1.00 45.22 142 LEU A O 1
ATOM 1153 N N . ALA A 1 143 ? -5.359 -12.414 14.632 1.00 43.34 143 ALA A N 1
ATOM 1154 C CA . ALA A 1 143 ? -6.483 -13.257 15.034 1.00 43.34 143 ALA A CA 1
ATOM 1155 C C . ALA A 1 143 ? -6.056 -14.688 15.410 1.00 43.34 143 ALA A C 1
ATOM 1157 O O . ALA A 1 143 ? -6.834 -15.407 16.032 1.00 43.34 143 ALA A O 1
ATOM 1158 N N . SER A 1 144 ? -4.828 -15.105 15.076 1.00 40.34 144 SER A N 1
ATOM 1159 C CA . SER A 1 144 ? -4.312 -16.446 15.385 1.00 40.34 144 SER A CA 1
ATOM 1160 C C . SER A 1 144 ? -3.789 -16.623 16.817 1.00 40.34 144 SER A C 1
ATOM 1162 O O . SER A 1 144 ? -3.445 -17.738 17.185 1.00 40.34 144 SER A O 1
ATOM 1164 N N . GLU A 1 145 ? -3.783 -15.586 17.661 1.00 40.50 145 GLU A N 1
ATOM 1165 C CA . GLU A 1 145 ? -3.427 -15.703 19.093 1.00 40.50 145 GLU A CA 1
ATOM 1166 C C . GLU A 1 145 ? -4.641 -16.004 19.998 1.00 40.50 145 GLU A C 1
ATOM 1168 O O . GLU A 1 145 ? -4.637 -15.690 21.184 1.00 40.50 145 GLU A O 1
ATOM 1173 N N . GLY A 1 146 ? -5.708 -16.595 19.447 1.00 40.22 146 GLY A N 1
ATOM 1174 C CA . GLY A 1 146 ? -6.983 -16.760 20.153 1.00 40.22 146 GLY A CA 1
ATOM 1175 C C . GLY A 1 146 ? -7.656 -18.126 20.059 1.00 40.22 146 GLY A C 1
ATOM 1176 O O . GLY A 1 146 ? -8.827 -18.203 20.400 1.00 40.22 146 GLY A O 1
ATOM 1177 N N . ASN A 1 147 ? -6.980 -19.180 19.597 1.00 33.66 147 ASN A N 1
ATOM 1178 C CA . ASN A 1 147 ? -7.503 -20.548 19.698 1.00 33.66 147 ASN A CA 1
ATOM 1179 C C . ASN A 1 147 ? -6.354 -21.561 19.748 1.00 33.66 147 ASN A C 1
ATOM 1181 O O . ASN A 1 147 ? -5.979 -22.158 18.742 1.00 33.66 147 ASN A O 1
ATOM 1185 N N . VAL A 1 148 ? -5.818 -21.755 20.950 1.00 30.50 148 VAL A N 1
ATOM 1186 C CA . VAL A 1 148 ? -5.261 -23.045 21.352 1.00 30.50 148 VAL A CA 1
ATOM 1187 C C . VAL A 1 148 ? -6.091 -23.476 22.557 1.00 30.50 148 VAL A C 1
ATOM 1189 O O . VAL A 1 148 ? -5.965 -22.900 23.637 1.00 30.50 148 VAL A O 1
ATOM 1192 N N . VAL A 1 149 ? -7.019 -24.400 22.308 1.00 32.88 149 VAL A N 1
ATOM 1193 C CA . VAL A 1 149 ? -7.483 -25.353 23.322 1.00 32.88 149 VAL A CA 1
ATOM 1194 C C . VAL A 1 149 ? -6.465 -26.480 23.350 1.00 32.88 149 VAL A C 1
ATOM 1196 O O . VAL A 1 149 ? -6.044 -26.884 22.240 1.00 32.88 149 VAL A O 1
#

InterPro domains:
  IPR011249 Metalloenzyme, LuxS/M16 peptidase-like [SSF63411] (39-136)
  IPR050626 Peptidase M16 [PTHR43690] (38-137)
  IPR054734 Coenzyme PQQ synthesis protein F-like, C-terminal lobe, domain 4 [PF22456] (39-115)

Foldseek 3Di:
DQDVVLLLVQLVVVLLVLLCPPVCVQVVCVVCCVVPNQFPDWDWDWDQALSHIDIDIDTGHPPDDPVVVVVVVVVVVVVSVVSVVVQDPVNSVVSSVVVLVVLPDDDPDPVSLVCVQVVCVNRVVNCNCSSVVSSVDRNVSVVVVPDDD

Organism: Brassica cretica (NCBI:txid69181)

Radius of gyration: 17.67 Å; chains: 1; bounding box: 44×46×47 Å